Protein AF-A0A1D1Y2C0-F1 (afdb_monomer_lite)

Sequence (109 aa):
MKTTSLLFAALIAIFTLAPTSEAVCDNQAVFNDCKTRGNSQLSACGFDDWACKCTANNAIQLCYLQCPNDPATQNEGTAYKPATEQSCQLASSQSAAKASATPAPAPAP

pLDDT: mean 84.08, std 18.11, range [38.25, 98.56]

Secondary structure (DSSP, 8-state):
-------------------------TTHHHHHHHHHHHHHHHHHS-TT-HHHHHHHHHHHHHHGGG-TT-HHHHHHHHHHHHHHHHHHHHHHHHHHHHHHTSPPPPPP-

Radius of gyration: 28.75 Å; chains: 1; bounding box: 32×44×123 Å

Organism: NCBI:txid1678845

Structure (mmCIF, N/CA/C/O backbone):
data_AF-A0A1D1Y2C0-F1
#
_entry.id   AF-A0A1D1Y2C0-F1
#
loop_
_atom_site.group_PDB
_atom_site.id
_atom_site.type_symbol
_atom_site.label_atom_id
_atom_site.label_alt_id
_atom_site.label_comp_id
_atom_site.label_asym_id
_atom_site.label_entity_id
_atom_site.label_seq_id
_atom_site.pdbx_PDB_ins_code
_atom_site.Cartn_x
_atom_site.Cartn_y
_atom_site.Cartn_z
_atom_site.occupancy
_atom_site.B_iso_or_equiv
_atom_site.auth_seq_id
_atom_site.auth_comp_id
_atom_site.auth_asym_id
_atom_site.auth_atom_id
_atom_site.pdbx_PDB_model_num
ATOM 1 N N . MET A 1 1 ? -18.293 31.709 72.818 1.00 38.25 1 MET A N 1
ATOM 2 C CA . MET A 1 1 ? -18.159 32.314 71.469 1.00 38.25 1 MET A CA 1
ATOM 3 C C . MET A 1 1 ? -16.999 31.583 70.796 1.00 38.25 1 MET A C 1
ATOM 5 O O . MET A 1 1 ? -15.977 31.486 71.445 1.00 38.25 1 MET A O 1
ATOM 9 N N . LYS A 1 2 ? -17.035 30.989 69.605 1.00 43.19 2 LYS A N 1
ATOM 10 C CA . LYS A 1 2 ? -17.988 30.952 68.495 1.00 43.19 2 LYS A CA 1
ATOM 11 C C . LYS A 1 2 ? -17.607 29.713 67.659 1.00 43.19 2 LYS A C 1
ATOM 13 O O . LYS A 1 2 ? -16.428 29.458 67.445 1.00 43.19 2 LYS A O 1
ATOM 18 N N . THR A 1 3 ? -18.606 28.928 67.288 1.00 54.88 3 THR A N 1
ATOM 19 C CA . THR A 1 3 ? -18.554 27.744 66.427 1.00 54.88 3 THR A CA 1
ATOM 20 C C . THR A 1 3 ? -18.261 28.135 64.980 1.00 54.88 3 THR A C 1
ATOM 22 O O . THR A 1 3 ? -18.934 29.021 64.458 1.00 54.88 3 THR A O 1
ATOM 25 N N . THR A 1 4 ? -17.359 27.423 64.299 1.00 50.28 4 THR A N 1
ATOM 26 C CA . THR A 1 4 ? -17.369 27.396 62.827 1.00 50.28 4 THR A CA 1
ATOM 27 C C . THR A 1 4 ? -16.985 26.008 62.328 1.00 50.28 4 THR A C 1
ATOM 29 O O . THR A 1 4 ? -15.833 25.703 62.040 1.00 50.28 4 THR A O 1
ATOM 32 N N . SER A 1 5 ? -18.004 25.154 62.298 1.00 56.16 5 SER A N 1
ATOM 33 C CA . SER A 1 5 ? -18.030 23.886 61.580 1.00 56.16 5 SER A CA 1
ATOM 34 C C . SER A 1 5 ? -18.216 24.200 60.093 1.00 56.16 5 SER A C 1
ATOM 36 O O . SER A 1 5 ? -19.190 24.865 59.740 1.00 56.16 5 SER A O 1
ATOM 38 N N . LEU A 1 6 ? -17.293 23.771 59.232 1.00 51.31 6 LEU A N 1
ATOM 39 C CA . LEU A 1 6 ? -17.468 23.790 57.778 1.00 51.31 6 LEU A CA 1
ATOM 40 C C . LEU A 1 6 ? -17.351 22.354 57.279 1.00 51.31 6 LEU A C 1
ATOM 42 O O . LEU A 1 6 ? -16.271 21.787 57.145 1.00 51.31 6 LEU A O 1
ATOM 46 N N . LEU A 1 7 ? -18.526 21.777 57.084 1.00 52.56 7 LEU A N 1
ATOM 47 C CA . LEU A 1 7 ? -18.796 20.452 56.563 1.00 52.56 7 LEU A CA 1
ATOM 48 C C . LEU A 1 7 ? -19.426 20.638 55.170 1.00 52.56 7 LEU A C 1
ATOM 50 O O . LEU A 1 7 ? -20.263 21.524 55.005 1.00 52.56 7 LEU A O 1
ATOM 54 N N . PHE A 1 8 ? -19.071 19.743 54.239 1.00 47.66 8 PHE A N 1
ATOM 55 C CA . PHE A 1 8 ? -19.631 19.548 52.886 1.00 47.66 8 PHE A CA 1
ATOM 56 C C . PHE A 1 8 ? -19.230 20.614 51.839 1.00 47.66 8 PHE A C 1
ATOM 58 O O . PHE A 1 8 ? -19.283 21.804 52.094 1.00 47.66 8 PHE A O 1
ATOM 65 N N . ALA A 1 9 ? -18.797 20.283 50.621 1.00 50.94 9 ALA A N 1
ATOM 66 C CA . ALA A 1 9 ? -19.167 19.146 49.792 1.00 50.94 9 ALA A CA 1
ATOM 67 C C . ALA A 1 9 ? -17.991 18.694 48.905 1.00 50.94 9 ALA A C 1
ATOM 69 O O . ALA A 1 9 ? -17.500 19.448 48.068 1.00 50.94 9 ALA A O 1
ATOM 70 N N . ALA A 1 10 ? -17.569 17.438 49.058 1.00 58.84 10 ALA A N 1
ATOM 71 C CA . ALA A 1 10 ? -16.738 16.763 48.071 1.00 58.84 10 ALA A CA 1
ATOM 72 C C . ALA A 1 10 ? -17.651 16.269 46.937 1.00 58.84 10 ALA A C 1
ATOM 74 O O . ALA A 1 10 ? -18.279 15.218 47.043 1.00 58.84 10 ALA A O 1
ATOM 75 N N . LEU A 1 11 ? -17.763 17.058 45.868 1.00 51.97 11 LEU A N 1
ATOM 76 C CA . LEU A 1 11 ? -18.350 16.626 44.600 1.00 51.97 11 LEU A CA 1
ATOM 77 C C . LEU A 1 11 ? -17.366 15.669 43.920 1.00 51.97 11 LEU A C 1
ATOM 79 O O . LEU A 1 11 ? -16.497 16.081 43.156 1.00 51.97 11 LEU A O 1
ATOM 83 N N . ILE A 1 12 ? -17.485 14.378 44.228 1.00 61.16 12 ILE A N 1
ATOM 84 C CA . ILE A 1 12 ? -16.816 13.325 43.465 1.00 61.16 12 ILE A CA 1
ATOM 85 C C . ILE A 1 12 ? -17.595 13.181 42.156 1.00 61.16 12 ILE A C 1
ATOM 87 O O . ILE A 1 12 ? -18.601 12.477 42.086 1.00 61.16 12 ILE A O 1
ATOM 91 N N . ALA A 1 13 ? -17.158 13.898 41.121 1.00 61.94 13 ALA A N 1
ATOM 92 C CA . ALA A 1 13 ? -17.592 13.646 39.756 1.00 61.94 13 ALA A CA 1
ATOM 93 C C . ALA A 1 13 ? -17.041 12.277 39.338 1.00 61.94 13 ALA A C 1
ATOM 95 O O . ALA A 1 13 ? -15.880 12.145 38.955 1.00 61.94 13 ALA A O 1
ATOM 96 N N . ILE A 1 14 ? -17.867 11.239 39.466 1.00 60.66 14 ILE A N 1
ATOM 97 C CA . ILE A 1 14 ? -17.583 9.928 38.889 1.00 60.66 14 ILE A CA 1
ATOM 98 C C . ILE A 1 14 ? -17.752 10.095 37.379 1.00 60.66 14 ILE A C 1
ATOM 100 O O . ILE A 1 14 ? -18.846 9.945 36.840 1.00 60.66 14 ILE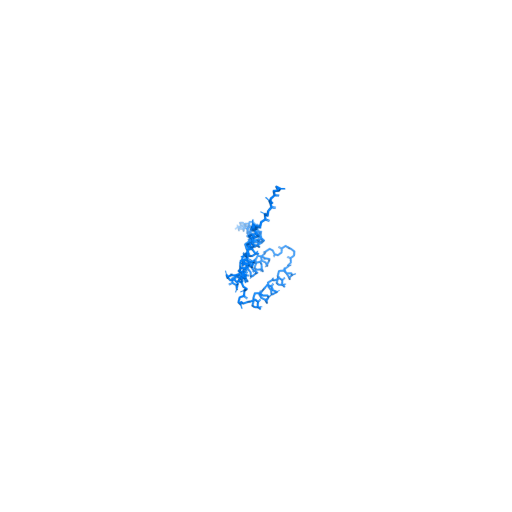 A O 1
ATOM 104 N N . PHE A 1 15 ? -16.669 10.457 36.692 1.00 59.81 15 PHE A N 1
ATOM 105 C CA . PHE A 1 15 ? -16.579 10.261 35.254 1.00 59.81 15 PHE A CA 1
ATOM 106 C C . PHE A 1 15 ? -16.576 8.752 35.027 1.00 59.81 15 PHE A C 1
ATOM 108 O O . PHE A 1 15 ? -15.548 8.087 35.135 1.00 59.81 15 PHE A O 1
ATOM 115 N N . THR A 1 16 ? -17.753 8.194 34.758 1.00 55.19 16 THR A N 1
ATOM 116 C CA . THR A 1 16 ? -17.864 6.892 34.117 1.00 55.19 16 THR A CA 1
ATOM 117 C C . THR A 1 16 ? -17.192 7.030 32.757 1.00 55.19 16 THR A C 1
ATOM 119 O O . THR A 1 16 ? -17.799 7.533 31.811 1.00 55.19 16 THR A O 1
ATOM 122 N N . LEU A 1 17 ? -15.915 6.650 32.677 1.00 56.00 17 LEU A N 1
ATOM 123 C CA . LEU A 1 17 ? -15.255 6.323 31.421 1.00 56.00 17 LEU A CA 1
ATOM 124 C C . LEU A 1 17 ? -16.092 5.206 30.801 1.00 56.00 17 LEU A C 1
ATOM 126 O O . LEU A 1 17 ? -15.943 4.037 31.156 1.00 56.00 17 LEU A O 1
ATOM 130 N N . ALA A 1 18 ? -17.043 5.576 29.943 1.00 53.00 18 ALA A N 1
ATOM 131 C CA . ALA A 1 18 ? -17.639 4.617 29.038 1.00 53.00 18 ALA A CA 1
ATOM 132 C C . ALA A 1 18 ? -16.457 3.966 28.313 1.00 53.00 18 ALA A C 1
ATOM 134 O O . ALA A 1 18 ? -15.599 4.707 27.821 1.00 53.00 18 ALA A O 1
ATOM 135 N N . PRO A 1 19 ? -16.347 2.627 28.292 1.00 49.78 19 PRO A N 1
ATOM 136 C CA . PRO A 1 19 ? -15.351 1.997 27.456 1.00 49.78 19 PRO A CA 1
ATOM 137 C C . PRO A 1 19 ? -15.660 2.476 26.043 1.00 49.78 19 PRO A C 1
ATOM 139 O O . PRO A 1 19 ? -16.689 2.119 25.467 1.00 49.78 19 PRO A O 1
ATOM 142 N N . THR A 1 20 ? -14.803 3.341 25.508 1.00 54.94 20 THR A N 1
ATOM 143 C CA . THR A 1 20 ? -14.700 3.535 24.075 1.00 54.94 20 THR A CA 1
ATOM 144 C C . THR A 1 20 ? -14.289 2.163 23.572 1.00 54.94 20 THR A C 1
ATOM 146 O O . THR A 1 20 ? -13.112 1.815 23.593 1.00 54.94 20 THR A O 1
ATOM 149 N N . SER A 1 21 ? -15.273 1.315 23.256 1.00 54.88 21 SER A N 1
ATOM 150 C CA . SER A 1 21 ? -15.040 0.174 22.385 1.00 54.88 21 SER A CA 1
ATOM 151 C C . SER A 1 21 ? -14.606 0.808 21.081 1.00 54.88 21 SER A C 1
ATOM 153 O O . SER A 1 21 ? -15.438 1.163 20.250 1.00 54.88 21 SER A O 1
ATOM 155 N N . GLU A 1 22 ? -13.309 1.091 20.980 1.00 59.34 22 GLU A N 1
ATOM 156 C CA . GLU A 1 22 ? -12.674 1.412 19.721 1.00 59.34 22 GLU A CA 1
ATOM 157 C C . GLU A 1 22 ? -13.071 0.251 18.827 1.00 59.34 22 GLU A C 1
ATOM 159 O O . GLU A 1 22 ? -12.864 -0.907 19.195 1.00 59.34 22 GLU A O 1
ATOM 164 N N . ALA A 1 23 ? -13.830 0.547 17.777 1.00 63.00 23 ALA A N 1
ATOM 165 C CA . ALA A 1 23 ? -14.399 -0.482 16.936 1.00 63.00 23 ALA A CA 1
ATOM 166 C C . ALA A 1 23 ? -13.239 -1.294 16.356 1.00 63.00 23 ALA A C 1
ATOM 168 O O . ALA A 1 23 ? -12.516 -0.829 15.484 1.00 63.00 23 ALA A O 1
ATOM 169 N N . VAL A 1 24 ? -13.019 -2.487 16.905 1.00 78.50 24 VAL A N 1
ATOM 170 C CA . VAL A 1 24 ? -11.935 -3.368 16.485 1.00 78.50 24 VAL A CA 1
ATOM 171 C C . VAL A 1 24 ? -12.300 -3.913 15.111 1.00 78.50 24 VAL A C 1
ATOM 173 O O . VAL A 1 24 ? -13.447 -4.287 14.874 1.00 78.50 24 VAL A O 1
ATOM 176 N N . CYS A 1 25 ? -11.340 -3.955 14.189 1.00 88.75 25 CYS A N 1
ATOM 177 C CA . CYS A 1 25 ? -11.578 -4.532 12.875 1.00 88.75 25 CYS A CA 1
ATOM 178 C C . CYS A 1 25 ? -11.987 -6.012 12.977 1.00 88.75 25 CYS A C 1
ATOM 180 O O . CYS A 1 25 ? -11.168 -6.865 13.326 1.00 88.75 25 CYS A O 1
ATOM 182 N N . ASP A 1 26 ? -13.224 -6.328 12.583 1.00 88.75 26 ASP A N 1
ATOM 183 C CA . ASP A 1 26 ? -13.756 -7.700 12.580 1.00 88.75 26 ASP A CA 1
ATOM 184 C C . ASP A 1 26 ? -12.905 -8.663 11.730 1.00 88.75 26 ASP A C 1
ATOM 186 O O . ASP A 1 26 ? -12.743 -9.835 12.064 1.00 88.75 26 ASP A O 1
ATOM 190 N N . ASN A 1 27 ? -12.299 -8.159 10.649 1.00 93.88 27 ASN A N 1
ATOM 191 C CA . ASN A 1 27 ? -11.476 -8.939 9.722 1.00 93.88 27 ASN A CA 1
ATOM 192 C C . ASN A 1 27 ? -9.973 -8.658 9.872 1.00 93.88 27 ASN A C 1
ATOM 194 O O . ASN A 1 27 ? -9.241 -8.669 8.878 1.00 93.88 27 ASN A O 1
ATOM 198 N N . GLN A 1 28 ? -9.485 -8.425 11.095 1.00 93.81 28 GLN A N 1
ATOM 199 C CA . GLN A 1 28 ? -8.084 -8.055 11.339 1.00 93.81 28 GLN A CA 1
ATOM 200 C C . GLN A 1 28 ? -7.079 -9.023 10.686 1.00 93.81 28 GLN A C 1
ATOM 202 O O . GLN A 1 28 ? -6.076 -8.592 10.118 1.00 93.81 28 GLN A O 1
ATOM 207 N N . ALA A 1 29 ? -7.345 -10.333 10.723 1.00 94.81 29 ALA A N 1
ATOM 208 C CA . ALA A 1 29 ? -6.475 -11.331 10.100 1.00 94.81 29 ALA A CA 1
ATOM 209 C C . ALA A 1 29 ? -6.408 -11.177 8.569 1.00 94.81 29 ALA A C 1
ATOM 211 O O . ALA A 1 29 ? -5.320 -11.217 7.995 1.00 94.81 29 ALA A O 1
ATOM 212 N N . VAL A 1 30 ? -7.553 -10.943 7.917 1.00 96.94 30 VAL A N 1
ATOM 213 C CA . VAL A 1 30 ? -7.637 -10.738 6.461 1.00 96.94 30 VAL A CA 1
ATOM 214 C C . VAL A 1 30 ? -6.969 -9.425 6.067 1.00 96.94 30 VAL A C 1
ATOM 216 O O . V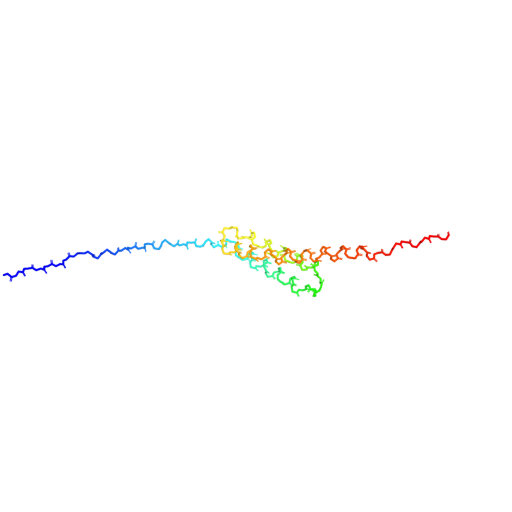AL A 1 30 ? -6.225 -9.386 5.090 1.00 96.94 30 VAL A O 1
ATOM 219 N N . PHE A 1 31 ? -7.177 -8.363 6.848 1.00 97.25 31 PHE A N 1
ATOM 220 C CA . PHE A 1 31 ? -6.490 -7.087 6.668 1.00 97.25 31 PHE A CA 1
ATOM 221 C C . PHE A 1 31 ? -4.966 -7.245 6.740 1.00 97.25 31 PHE A C 1
ATOM 223 O O . PHE A 1 31 ? -4.259 -6.814 5.827 1.00 97.25 31 PHE A O 1
ATOM 230 N N . ASN A 1 32 ? -4.457 -7.912 7.780 1.00 97.19 32 ASN A N 1
ATOM 231 C CA . ASN A 1 32 ? -3.022 -8.117 7.986 1.00 97.19 32 ASN A CA 1
ATOM 232 C C . ASN A 1 32 ? -2.389 -8.940 6.854 1.00 97.19 32 ASN A C 1
ATOM 234 O O . ASN A 1 32 ? -1.338 -8.572 6.324 1.00 97.19 32 ASN A O 1
ATOM 238 N N . ASP A 1 33 ? -3.033 -10.037 6.461 1.00 98.25 33 ASP A N 1
ATOM 239 C CA . ASP A 1 33 ? -2.588 -10.893 5.359 1.00 98.25 33 ASP A CA 1
ATOM 240 C C . ASP A 1 33 ? -2.627 -10.141 4.015 1.00 98.25 33 ASP A C 1
ATOM 242 O O . ASP A 1 33 ? -1.659 -10.153 3.252 1.00 98.25 33 ASP A O 1
ATOM 246 N N . CYS A 1 34 ? -3.696 -9.379 3.763 1.00 98.25 34 CYS A N 1
ATOM 247 C CA . CYS A 1 34 ? -3.811 -8.510 2.593 1.00 98.25 34 CYS A CA 1
ATOM 248 C C . CYS A 1 34 ? -2.670 -7.485 2.534 1.00 98.25 34 CYS A C 1
ATOM 250 O O . CYS A 1 34 ? -1.962 -7.414 1.526 1.00 98.25 34 CYS A O 1
ATOM 252 N N . LYS A 1 35 ? -2.426 -6.745 3.626 1.00 97.81 35 LYS A N 1
ATOM 253 C CA . LYS A 1 35 ? -1.319 -5.782 3.698 1.00 97.81 35 LYS A CA 1
ATOM 254 C C . LYS A 1 35 ? 0.032 -6.456 3.509 1.00 97.81 35 LYS A C 1
ATOM 256 O O . LYS A 1 35 ? 0.893 -5.889 2.843 1.00 97.81 35 LYS A O 1
ATOM 261 N N . THR A 1 36 ? 0.233 -7.645 4.068 1.00 98.44 36 THR A N 1
ATOM 262 C CA . THR A 1 36 ? 1.492 -8.390 3.927 1.00 98.44 36 THR A CA 1
ATOM 263 C C . THR A 1 36 ? 1.749 -8.749 2.465 1.00 98.44 36 THR A C 1
ATOM 265 O O . THR A 1 36 ? 2.828 -8.461 1.945 1.00 98.44 36 THR A O 1
ATOM 268 N N . ARG A 1 37 ? 0.743 -9.290 1.764 1.00 98.19 37 ARG A N 1
ATOM 269 C CA . ARG A 1 37 ? 0.843 -9.589 0.327 1.00 98.19 37 ARG A CA 1
ATOM 270 C C . ARG A 1 37 ? 1.091 -8.339 -0.510 1.00 98.19 37 ARG A C 1
ATOM 272 O O . ARG A 1 37 ? 1.992 -8.341 -1.343 1.00 98.19 37 ARG A O 1
ATOM 279 N N . GLY A 1 38 ? 0.340 -7.267 -0.261 1.00 98.00 38 GLY A N 1
ATOM 280 C CA . GLY A 1 38 ? 0.506 -6.004 -0.978 1.00 98.00 38 GLY A CA 1
ATOM 281 C C . GLY A 1 38 ? 1.901 -5.399 -0.792 1.00 98.00 38 GLY A C 1
ATOM 282 O O . GLY A 1 38 ? 2.546 -5.024 -1.768 1.00 98.00 38 GLY A O 1
ATOM 283 N N . ASN A 1 39 ? 2.422 -5.377 0.439 1.00 98.38 39 ASN A N 1
ATOM 284 C CA . ASN A 1 39 ? 3.776 -4.884 0.722 1.00 98.38 39 ASN A CA 1
ATOM 285 C C . ASN A 1 39 ? 4.865 -5.778 0.118 1.00 98.38 39 ASN A C 1
ATOM 287 O O . ASN A 1 39 ? 5.879 -5.270 -0.360 1.00 98.38 39 ASN A O 1
ATOM 291 N N . SER A 1 40 ? 4.660 -7.097 0.108 1.00 98.50 40 SER A N 1
ATOM 292 C CA . SER A 1 40 ? 5.563 -8.031 -0.568 1.00 98.50 40 SER A CA 1
ATOM 293 C C . SER A 1 40 ? 5.604 -7.764 -2.072 1.00 98.50 40 SER A C 1
ATOM 295 O O . SER A 1 40 ? 6.691 -7.667 -2.638 1.00 98.50 40 SER A O 1
ATOM 297 N N . GLN A 1 41 ? 4.444 -7.556 -2.703 1.00 98.00 41 GLN A N 1
ATOM 298 C CA . GLN A 1 41 ? 4.365 -7.183 -4.113 1.00 98.00 41 GLN A CA 1
ATOM 299 C C . GLN A 1 41 ? 5.056 -5.841 -4.378 1.00 98.00 41 GLN A C 1
ATOM 301 O O . GLN A 1 41 ? 5.854 -5.743 -5.305 1.00 98.00 41 GLN A O 1
ATOM 306 N N . LEU A 1 42 ? 4.802 -4.826 -3.547 1.00 98.38 42 LEU A N 1
ATOM 307 C CA . LEU A 1 42 ? 5.416 -3.505 -3.686 1.00 98.38 42 LEU A CA 1
ATOM 308 C C . LEU A 1 42 ? 6.945 -3.578 -3.589 1.00 98.38 42 LEU A C 1
ATOM 310 O O . LEU A 1 42 ? 7.647 -2.924 -4.355 1.00 98.38 42 LEU A O 1
ATOM 314 N N . SER A 1 43 ? 7.451 -4.402 -2.670 1.00 98.25 43 SER A N 1
ATOM 315 C CA . SER A 1 43 ? 8.887 -4.616 -2.453 1.00 98.25 43 SER A CA 1
ATOM 316 C C . SER A 1 43 ? 9.549 -5.410 -3.583 1.00 98.25 43 SER A C 1
ATOM 318 O O . SER A 1 43 ? 10.752 -5.288 -3.790 1.00 98.25 43 SER A O 1
ATOM 320 N N . ALA A 1 44 ? 8.776 -6.218 -4.315 1.00 98.25 44 ALA A N 1
ATOM 321 C CA . ALA A 1 44 ? 9.240 -6.944 -5.496 1.00 98.25 44 ALA A CA 1
ATOM 322 C C . ALA A 1 44 ? 9.282 -6.068 -6.761 1.00 98.25 44 ALA A C 1
ATOM 324 O O . ALA A 1 44 ? 9.912 -6.452 -7.747 1.00 98.25 44 ALA A O 1
ATOM 325 N N . CYS A 1 45 ? 8.625 -4.904 -6.757 1.00 98.12 45 CYS A N 1
ATOM 326 C CA . CYS A 1 45 ? 8.651 -3.991 -7.892 1.00 98.12 45 CYS A CA 1
ATOM 327 C C . CYS A 1 45 ? 10.047 -3.388 -8.094 1.00 98.12 45 CYS A C 1
ATOM 329 O O . CYS A 1 45 ? 10.703 -2.949 -7.147 1.00 98.12 45 CYS A O 1
ATOM 331 N N . GLY A 1 46 ? 10.472 -3.291 -9.356 1.00 97.19 46 GLY A N 1
ATOM 332 C CA . GLY A 1 46 ? 11.689 -2.568 -9.722 1.00 97.19 46 GLY A CA 1
ATOM 333 C C . GLY A 1 46 ? 11.624 -1.088 -9.328 1.00 97.19 46 GLY A C 1
ATOM 334 O O . GLY A 1 46 ? 10.544 -0.519 -9.150 1.00 97.19 46 GLY A O 1
ATOM 335 N N . PHE A 1 47 ? 12.789 -0.441 -9.215 1.00 94.50 47 PHE A N 1
ATOM 336 C CA . PHE A 1 47 ? 12.884 0.955 -8.769 1.00 94.50 47 PHE A CA 1
ATOM 337 C C . PHE A 1 47 ? 12.003 1.908 -9.599 1.00 94.50 47 PHE A C 1
ATOM 339 O O . PHE A 1 47 ? 11.222 2.650 -9.004 1.00 94.50 47 PHE A O 1
ATOM 346 N N . ASP A 1 48 ? 12.043 1.799 -10.930 1.00 94.31 48 ASP A N 1
ATOM 347 C CA . ASP A 1 48 ? 11.247 2.611 -11.868 1.00 94.31 48 ASP A CA 1
ATOM 348 C C . ASP A 1 48 ? 10.034 1.869 -12.459 1.00 94.31 48 ASP A C 1
ATOM 350 O O . ASP A 1 48 ? 9.381 2.355 -13.388 1.00 94.31 48 ASP A O 1
ATOM 354 N N . ASP A 1 49 ? 9.686 0.693 -11.926 1.00 96.88 49 ASP A N 1
ATOM 355 C CA . ASP A 1 49 ? 8.494 -0.040 -12.359 1.00 96.88 49 ASP A CA 1
ATOM 356 C C . ASP A 1 49 ? 7.234 0.557 -11.717 1.00 96.88 49 ASP A C 1
ATOM 358 O O . ASP A 1 49 ? 6.594 -0.007 -10.825 1.00 96.88 49 ASP A O 1
ATOM 362 N N . TRP A 1 50 ? 6.896 1.769 -12.154 1.00 97.19 50 TRP A N 1
ATOM 363 C CA . TRP A 1 50 ? 5.770 2.522 -11.618 1.00 97.19 50 TRP A CA 1
ATOM 364 C C . TRP A 1 50 ? 4.424 1.832 -11.894 1.00 97.19 50 TRP A C 1
ATOM 366 O O . TRP A 1 50 ? 3.497 1.987 -11.102 1.00 97.19 50 TRP A O 1
ATOM 376 N N . ALA A 1 51 ? 4.321 1.011 -12.947 1.00 97.38 51 ALA A N 1
ATOM 377 C CA . ALA A 1 51 ? 3.131 0.202 -13.220 1.00 97.38 51 ALA A CA 1
ATOM 378 C C . ALA A 1 51 ? 2.944 -0.911 -12.171 1.00 97.38 51 ALA A C 1
ATOM 380 O O . ALA A 1 51 ? 1.845 -1.068 -11.626 1.00 97.38 51 ALA A O 1
ATOM 381 N N . CYS A 1 52 ? 4.020 -1.626 -11.821 1.00 98.00 52 CYS A N 1
ATOM 382 C CA . CYS A 1 52 ? 4.011 -2.583 -10.715 1.00 98.00 52 CYS A CA 1
ATOM 383 C C . CYS A 1 52 ? 3.655 -1.894 -9.393 1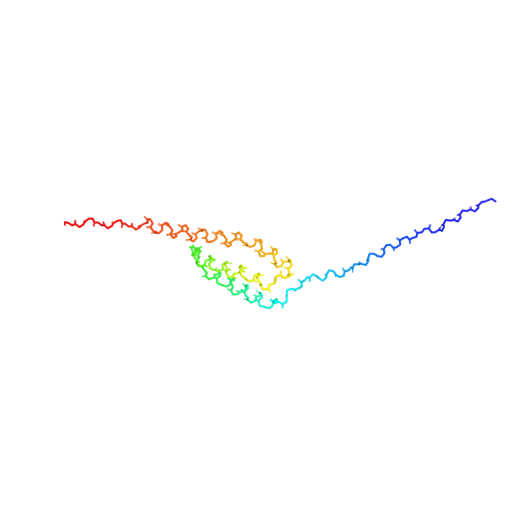.00 98.00 52 CYS A C 1
ATOM 385 O O . CYS A 1 52 ? 2.745 -2.341 -8.691 1.00 98.00 52 CYS A O 1
ATOM 387 N N . LYS A 1 53 ? 4.302 -0.760 -9.080 1.00 98.44 53 LYS A N 1
ATOM 388 C CA . LYS A 1 53 ? 4.051 -0.019 -7.832 1.00 98.44 53 LYS A CA 1
ATOM 389 C C . LYS A 1 53 ? 2.613 0.481 -7.734 1.00 98.44 53 LYS A C 1
ATOM 391 O O . LYS A 1 53 ? 1.999 0.322 -6.687 1.00 98.44 53 LYS A O 1
ATOM 396 N N . CYS A 1 54 ? 2.049 1.017 -8.817 1.00 98.38 54 CYS A N 1
ATOM 397 C CA . CYS A 1 54 ? 0.640 1.415 -8.867 1.00 98.38 54 CYS A CA 1
ATOM 398 C C . CYS A 1 54 ? -0.297 0.233 -8.577 1.00 98.38 54 CYS A C 1
ATOM 400 O O . CYS A 1 54 ? -1.250 0.368 -7.810 1.00 98.38 54 CYS A O 1
ATOM 402 N N . THR A 1 55 ? -0.014 -0.943 -9.143 1.00 98.25 55 THR A N 1
ATOM 403 C CA . THR A 1 55 ? -0.811 -2.156 -8.897 1.00 98.25 55 THR A CA 1
ATOM 404 C C . THR A 1 55 ? -0.721 -2.592 -7.432 1.00 98.25 55 THR A C 1
ATOM 406 O O . THR A 1 55 ? -1.748 -2.837 -6.800 1.00 98.25 55 THR A O 1
ATOM 409 N N . ALA A 1 56 ? 0.488 -2.635 -6.868 1.00 98.50 56 ALA A N 1
ATOM 410 C CA . ALA A 1 56 ? 0.713 -3.036 -5.482 1.00 98.50 56 ALA A CA 1
ATOM 411 C C . ALA A 1 56 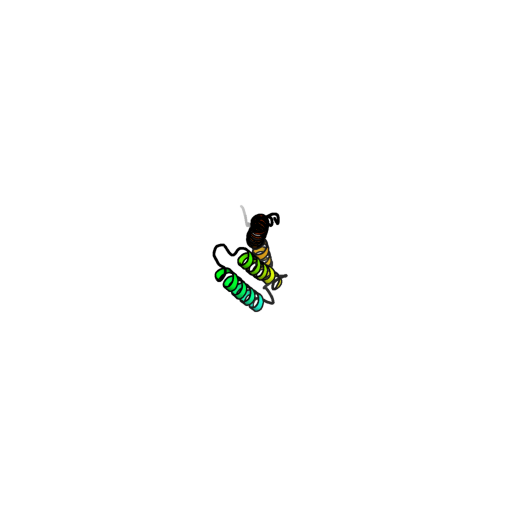? 0.098 -2.046 -4.477 1.00 98.50 56 ALA A C 1
ATOM 413 O O . ALA A 1 56 ? -0.584 -2.463 -3.542 1.00 98.50 56 ALA A O 1
ATOM 414 N N . ASN A 1 57 ? 0.268 -0.738 -4.694 1.00 98.56 57 ASN A N 1
ATOM 415 C CA . ASN A 1 57 ? -0.323 0.292 -3.838 1.00 98.56 57 ASN A CA 1
ATOM 416 C C . ASN A 1 57 ? -1.858 0.267 -3.901 1.00 98.56 57 ASN A C 1
ATOM 418 O O . ASN A 1 57 ? -2.501 0.364 -2.860 1.00 98.56 57 ASN A O 1
ATOM 422 N N . ASN A 1 58 ? -2.463 0.039 -5.076 1.00 98.44 58 ASN A N 1
ATOM 423 C CA . ASN A 1 58 ? -3.912 -0.178 -5.174 1.00 98.44 58 ASN A CA 1
ATOM 424 C C . ASN A 1 58 ? -4.362 -1.415 -4.387 1.00 98.44 58 ASN A C 1
ATOM 426 O O . ASN A 1 58 ? -5.368 -1.357 -3.682 1.00 98.44 58 ASN A O 1
ATOM 430 N N . ALA A 1 59 ? -3.618 -2.522 -4.466 1.00 98.06 59 ALA A N 1
ATOM 431 C CA . ALA A 1 59 ? -3.928 -3.718 -3.687 1.00 98.06 59 ALA A CA 1
ATOM 432 C C . ALA A 1 59 ? -3.885 -3.434 -2.174 1.00 98.06 59 ALA A C 1
ATOM 434 O O . ALA A 1 59 ? -4.806 -3.825 -1.460 1.00 98.06 59 ALA A O 1
ATOM 435 N N . ILE A 1 60 ? -2.879 -2.689 -1.698 1.00 98.56 60 ILE A N 1
ATOM 436 C CA . ILE A 1 60 ? -2.788 -2.244 -0.296 1.00 98.56 60 ILE A CA 1
ATOM 437 C C . ILE A 1 60 ? -3.964 -1.326 0.063 1.0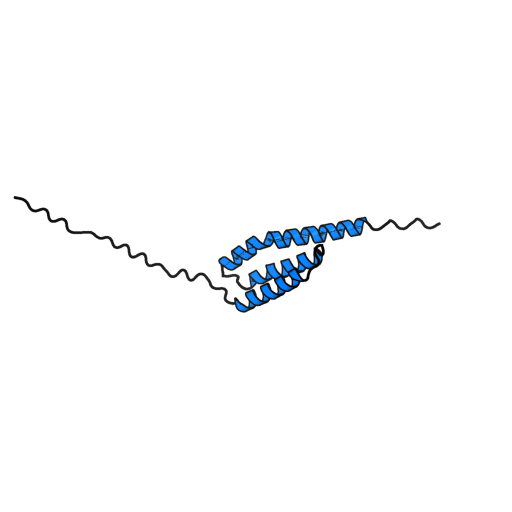0 98.56 60 ILE A C 1
ATOM 439 O O . ILE A 1 60 ? -4.591 -1.515 1.104 1.00 98.56 60 ILE A O 1
ATOM 443 N N . GLN A 1 61 ? -4.317 -0.377 -0.808 1.00 98.44 61 GLN A N 1
ATOM 444 C CA . GLN A 1 61 ? -5.439 0.537 -0.597 1.00 98.44 61 GLN A CA 1
ATOM 445 C C . GLN A 1 61 ? -6.768 -0.216 -0.410 1.00 98.44 61 GLN A C 1
ATOM 447 O O . GLN A 1 61 ? -7.588 0.167 0.425 1.00 98.44 61 GLN A O 1
ATOM 452 N N . LEU A 1 62 ? -6.979 -1.304 -1.156 1.00 98.00 62 LEU A N 1
ATOM 453 C CA . LEU A 1 62 ? -8.169 -2.148 -1.032 1.00 98.00 62 LEU A CA 1
ATOM 454 C C . LEU A 1 62 ? -8.193 -2.960 0.269 1.00 98.00 62 LEU A C 1
ATOM 456 O O . LEU A 1 62 ? -9.276 -3.316 0.734 1.00 98.00 62 LEU A O 1
ATOM 460 N N . CYS A 1 63 ? -7.044 -3.215 0.903 1.00 98.12 63 CYS A N 1
ATOM 461 C CA . CYS A 1 63 ? -7.003 -3.905 2.193 1.00 98.12 63 CYS A CA 1
ATOM 462 C C . CYS A 1 63 ? -7.754 -3.126 3.277 1.00 98.12 63 CYS A C 1
ATOM 464 O O . CYS A 1 63 ? -8.411 -3.737 4.113 1.00 98.12 63 CYS A O 1
ATOM 466 N N . TYR A 1 64 ? -7.744 -1.791 3.237 1.00 97.69 64 TYR A N 1
ATOM 467 C CA . TYR A 1 64 ? -8.470 -0.971 4.212 1.00 97.69 64 TYR A CA 1
ATOM 468 C C . TYR A 1 64 ? -9.994 -1.188 4.169 1.00 97.69 64 TYR A C 1
ATOM 470 O O . TYR A 1 64 ? -10.674 -0.932 5.159 1.00 97.69 64 TYR A O 1
ATOM 478 N N . LEU A 1 65 ? -10.544 -1.748 3.083 1.00 96.19 65 LEU A N 1
ATOM 479 C CA . LEU A 1 65 ? -11.963 -2.122 3.000 1.00 96.19 65 LEU A CA 1
ATOM 480 C C . LEU A 1 65 ? -12.329 -3.325 3.884 1.00 96.19 65 LEU A C 1
ATOM 482 O O . LEU A 1 65 ? -13.510 -3.571 4.106 1.00 96.19 65 LEU A O 1
ATOM 486 N N . GLN A 1 66 ? -11.344 -4.070 4.397 1.00 97.00 66 GLN A N 1
ATOM 487 C CA . GLN A 1 66 ? -11.586 -5.189 5.315 1.00 97.00 66 GLN A CA 1
ATOM 488 C C . GLN A 1 66 ? -12.045 -4.717 6.702 1.00 97.00 66 GLN A C 1
ATOM 490 O O . GLN A 1 66 ? -12.690 -5.477 7.423 1.00 97.00 66 GLN A O 1
ATOM 495 N N . CYS A 1 67 ? -11.748 -3.463 7.054 1.00 95.62 67 CYS A N 1
ATOM 496 C CA . CYS A 1 67 ? -11.989 -2.882 8.371 1.00 95.62 67 CYS A CA 1
ATOM 497 C C . CYS A 1 67 ? -12.851 -1.607 8.286 1.00 95.62 67 CYS A C 1
ATOM 499 O O . CYS A 1 67 ? -12.401 -0.545 8.717 1.00 95.62 67 CYS A O 1
ATOM 501 N N . PRO A 1 68 ? -14.070 -1.655 7.714 1.00 94.94 68 PRO A N 1
ATOM 502 C CA . PRO A 1 68 ? -14.853 -0.448 7.428 1.00 94.94 68 PRO A CA 1
ATOM 503 C C . PRO A 1 68 ? -15.301 0.298 8.690 1.00 94.94 68 PRO A C 1
ATOM 505 O O . PRO A 1 68 ? -15.492 1.509 8.651 1.00 94.94 68 PRO A O 1
ATOM 508 N N . ASN A 1 69 ? -15.450 -0.422 9.803 1.00 92.25 69 ASN A N 1
ATOM 509 C CA . ASN A 1 69 ? -15.935 0.132 11.062 1.00 92.25 69 ASN A CA 1
ATOM 510 C C . ASN A 1 69 ? -14.808 0.593 11.993 1.00 92.25 69 ASN A C 1
ATOM 512 O O . ASN A 1 69 ? -15.127 1.215 12.996 1.00 92.25 69 ASN A O 1
ATOM 516 N N . ASP A 1 70 ? -13.536 0.309 11.681 1.00 93.88 70 ASP A N 1
ATOM 517 C CA . ASP A 1 70 ? -12.393 0.703 12.515 1.00 93.88 70 ASP A CA 1
ATOM 518 C C . ASP A 1 70 ? -11.837 2.071 12.076 1.00 93.88 70 ASP A C 1
ATOM 520 O O . ASP A 1 70 ? -11.178 2.161 11.029 1.00 93.88 70 ASP A O 1
ATOM 524 N N . PRO A 1 71 ? -12.056 3.150 12.853 1.00 94.00 71 PRO A N 1
ATOM 525 C CA . PRO A 1 71 ? -11.624 4.489 12.473 1.00 94.00 71 PRO A CA 1
ATOM 526 C C . PRO A 1 71 ? -10.106 4.603 12.337 1.00 94.00 71 PRO A C 1
ATOM 528 O O . PRO A 1 71 ? -9.630 5.368 11.499 1.00 94.00 71 PRO A O 1
ATOM 531 N N . ALA A 1 72 ? -9.335 3.846 13.127 1.00 93.88 72 ALA A N 1
ATOM 532 C CA . ALA A 1 72 ? -7.879 3.880 13.059 1.00 93.88 72 ALA A CA 1
ATOM 533 C C . ALA A 1 72 ? -7.386 3.355 11.702 1.00 93.88 72 ALA A C 1
ATOM 535 O O . ALA A 1 72 ? -6.652 4.055 10.998 1.00 93.88 72 ALA A O 1
ATOM 536 N N . THR A 1 73 ? -7.867 2.181 11.285 1.00 95.25 73 THR A N 1
ATOM 537 C CA . THR A 1 73 ? -7.553 1.607 9.971 1.00 95.25 73 THR A CA 1
ATOM 538 C C . THR A 1 73 ? -8.073 2.480 8.823 1.00 95.25 73 THR A C 1
ATOM 540 O O . THR A 1 73 ? -7.359 2.678 7.841 1.00 95.25 73 THR A O 1
ATOM 543 N N . GLN A 1 74 ? -9.273 3.065 8.926 1.00 96.62 74 GLN A N 1
ATOM 544 C CA . GLN A 1 74 ? -9.786 3.973 7.884 1.00 96.62 74 GLN A CA 1
ATOM 545 C C . GLN A 1 74 ? -8.954 5.258 7.751 1.00 96.62 74 GLN A C 1
ATOM 547 O O . GLN A 1 74 ? -8.697 5.726 6.635 1.00 96.62 74 GLN A O 1
ATOM 552 N N . ASN A 1 75 ? -8.494 5.819 8.871 1.00 97.00 75 ASN A N 1
ATOM 553 C CA . ASN A 1 75 ? -7.607 6.980 8.868 1.00 97.00 75 ASN A CA 1
ATOM 554 C C . ASN A 1 75 ? -6.257 6.644 8.225 1.00 97.00 75 ASN A C 1
ATOM 556 O O . ASN A 1 75 ? -5.770 7.416 7.398 1.00 97.00 75 ASN A O 1
ATOM 560 N N . GLU A 1 76 ? -5.688 5.474 8.534 1.00 96.56 76 GLU A N 1
ATOM 561 C CA . GLU A 1 76 ? -4.475 4.982 7.873 1.00 96.56 76 GLU A CA 1
ATOM 562 C C . GLU A 1 76 ? -4.694 4.835 6.359 1.00 96.56 76 GLU A C 1
ATOM 564 O O . GLU A 1 76 ? -3.897 5.334 5.565 1.00 96.56 76 GLU A O 1
ATOM 569 N N . GLY A 1 77 ? -5.813 4.237 5.942 1.00 97.69 77 GLY A N 1
ATOM 570 C CA . GLY A 1 77 ? -6.152 4.082 4.528 1.00 97.69 77 GLY A CA 1
ATOM 571 C C . GLY A 1 77 ? -6.331 5.408 3.797 1.00 97.69 77 GLY A C 1
ATOM 572 O O . GLY A 1 77 ? -5.929 5.537 2.640 1.00 97.69 77 GLY A O 1
ATOM 573 N N . THR A 1 78 ? -6.881 6.419 4.466 1.00 98.31 78 THR A N 1
ATOM 574 C CA . THR A 1 78 ? -6.984 7.779 3.921 1.00 98.31 78 THR A CA 1
ATOM 575 C C . THR A 1 78 ? -5.606 8.418 3.773 1.00 98.31 78 THR A C 1
ATOM 577 O O . THR A 1 78 ? -5.311 8.994 2.727 1.00 98.31 78 THR A O 1
ATOM 580 N N . ALA A 1 79 ? -4.741 8.269 4.778 1.00 98.25 79 ALA A N 1
ATOM 581 C CA . ALA A 1 79 ? -3.369 8.767 4.740 1.00 98.25 79 ALA A CA 1
ATOM 582 C C . ALA A 1 79 ? -2.496 8.048 3.694 1.00 98.25 79 ALA A C 1
ATOM 584 O O . ALA A 1 79 ? -1.528 8.629 3.209 1.00 98.25 79 ALA A O 1
ATOM 585 N N . TYR A 1 80 ? -2.841 6.812 3.323 1.00 98.06 80 TYR A N 1
ATOM 586 C CA . TYR A 1 80 ? -2.118 6.022 2.326 1.00 98.06 80 TYR A CA 1
ATOM 587 C C . TYR A 1 80 ? -2.455 6.393 0.871 1.00 98.06 80 TYR A C 1
ATOM 589 O O . TYR A 1 80 ? -1.615 6.229 -0.018 1.00 98.06 80 TYR A O 1
ATOM 597 N N . LYS A 1 81 ? -3.647 6.954 0.611 1.00 98.06 81 LYS A N 1
ATOM 598 C CA . LYS A 1 81 ? -4.111 7.320 -0.742 1.00 98.06 81 LYS A CA 1
ATOM 599 C C . LYS A 1 81 ? -3.090 8.081 -1.600 1.00 98.06 81 LYS A C 1
ATOM 601 O O . LYS A 1 81 ? -2.930 7.694 -2.760 1.00 98.06 81 LYS A O 1
ATOM 606 N N . PRO A 1 82 ? -2.362 9.094 -1.087 1.00 98.44 82 PRO A N 1
ATOM 607 C CA . PRO A 1 82 ? -1.394 9.836 -1.890 1.00 98.44 82 PRO A CA 1
ATOM 608 C C . PRO A 1 82 ? -0.284 8.960 -2.485 1.00 98.44 82 PRO A C 1
ATOM 610 O O . PRO A 1 82 ? 0.152 9.214 -3.605 1.00 98.44 82 PRO A O 1
ATOM 613 N N . ALA A 1 83 ? 0.153 7.902 -1.789 1.00 95.88 83 ALA A N 1
ATOM 614 C CA . ALA A 1 83 ? 1.161 6.976 -2.313 1.00 95.88 83 ALA A CA 1
ATOM 615 C C . ALA A 1 83 ? 0.625 6.185 -3.521 1.00 95.88 83 ALA A C 1
ATOM 617 O O . ALA A 1 83 ? 1.307 6.024 -4.542 1.00 95.88 83 ALA A O 1
ATOM 618 N N . THR A 1 84 ? -0.631 5.742 -3.435 1.00 98.19 84 THR A N 1
ATOM 619 C CA . THR A 1 84 ? -1.341 5.095 -4.544 1.00 98.19 84 THR A CA 1
ATOM 620 C C . THR A 1 84 ? -1.484 6.050 -5.726 1.00 98.19 84 THR A C 1
ATOM 622 O O . THR A 1 84 ? -1.059 5.725 -6.833 1.00 98.19 84 THR A O 1
ATOM 625 N N . GLU A 1 85 ? -1.991 7.260 -5.492 1.00 98.38 85 GLU A N 1
ATOM 626 C CA . GLU A 1 85 ? -2.188 8.271 -6.536 1.00 98.38 85 GLU A CA 1
ATOM 627 C C . GLU A 1 85 ? -0.874 8.641 -7.232 1.00 98.38 85 GLU A C 1
ATOM 629 O O . GLU A 1 85 ? -0.798 8.595 -8.461 1.00 98.38 85 GLU A O 1
ATOM 634 N N . GLN A 1 86 ? 0.186 8.921 -6.469 1.00 97.94 86 GLN A N 1
ATOM 635 C CA . GLN A 1 86 ? 1.498 9.278 -7.008 1.00 97.94 86 GLN A CA 1
ATOM 636 C C . GLN A 1 86 ? 2.064 8.170 -7.905 1.00 97.94 86 GLN A C 1
ATOM 638 O O . GLN A 1 86 ? 2.490 8.431 -9.032 1.00 97.94 86 GLN A O 1
ATOM 643 N N . SER A 1 87 ? 2.060 6.921 -7.428 1.00 97.75 87 SER A N 1
ATOM 644 C CA . SER A 1 87 ? 2.596 5.798 -8.207 1.00 97.75 87 SER A CA 1
ATOM 645 C C . SER A 1 87 ? 1.813 5.563 -9.504 1.00 97.75 87 SER A C 1
ATOM 647 O O . SER A 1 87 ? 2.415 5.320 -10.551 1.00 97.75 87 SER A O 1
ATOM 649 N N . CYS A 1 88 ? 0.489 5.722 -9.476 1.00 97.94 88 CYS A N 1
ATOM 650 C CA . CYS A 1 88 ? -0.356 5.574 -10.659 1.00 97.94 88 CYS A CA 1
ATOM 651 C C . CYS A 1 88 ? -0.249 6.745 -11.648 1.00 97.94 88 CYS A C 1
ATOM 653 O O . CYS A 1 88 ? -0.281 6.529 -12.865 1.00 97.94 88 CYS A O 1
ATOM 655 N N . GLN A 1 89 ? -0.051 7.974 -11.168 1.00 97.88 89 GLN A N 1
ATOM 656 C CA . GLN A 1 89 ? 0.238 9.126 -12.028 1.00 97.88 89 GLN A CA 1
ATOM 657 C C . GLN A 1 89 ? 1.569 8.949 -12.775 1.00 97.88 89 GLN A C 1
ATOM 659 O O . GLN A 1 89 ? 1.642 9.191 -13.984 1.00 97.88 89 GLN A O 1
ATOM 664 N N . LEU A 1 90 ? 2.609 8.460 -12.093 1.00 96.94 90 LEU A N 1
ATOM 665 C CA . LEU A 1 90 ? 3.909 8.175 -12.708 1.00 96.94 90 LEU A CA 1
ATOM 666 C C . LEU A 1 90 ? 3.827 7.027 -13.724 1.00 96.94 90 LEU A C 1
ATOM 668 O O . LEU A 1 90 ? 4.383 7.133 -14.818 1.00 96.94 90 LEU A O 1
ATOM 672 N N . ALA A 1 91 ? 3.077 5.964 -13.416 1.00 96.62 91 ALA A N 1
ATOM 673 C CA . ALA A 1 91 ? 2.819 4.870 -14.356 1.00 96.62 91 ALA A CA 1
ATOM 674 C C . ALA A 1 91 ? 2.148 5.364 -15.651 1.00 96.62 91 ALA A C 1
ATOM 676 O O . ALA A 1 91 ? 2.561 5.009 -16.761 1.00 96.62 91 ALA A O 1
ATOM 677 N N . SER A 1 92 ? 1.145 6.231 -15.507 1.00 93.88 92 SER A N 1
ATOM 678 C CA . SER A 1 92 ? 0.428 6.835 -16.635 1.00 93.88 92 SER A CA 1
ATOM 679 C C . SER A 1 92 ? 1.349 7.728 -17.472 1.00 93.88 92 SER A C 1
ATOM 681 O O . SER A 1 92 ? 1.358 7.643 -18.700 1.00 93.88 92 SER A O 1
ATOM 683 N N . SER A 1 93 ? 2.188 8.529 -16.812 1.00 92.50 93 SER A N 1
ATOM 684 C CA . SER A 1 93 ? 3.130 9.443 -17.471 1.00 92.50 93 SER A CA 1
ATOM 685 C C . SER A 1 93 ? 4.195 8.696 -18.283 1.00 92.50 93 SER A C 1
ATOM 687 O O . SER A 1 93 ? 4.480 9.069 -19.420 1.00 92.50 93 SER A O 1
ATOM 689 N N . GLN A 1 94 ? 4.740 7.597 -17.750 1.00 90.19 94 GLN A N 1
ATOM 690 C CA . GLN A 1 94 ? 5.672 6.745 -18.497 1.00 90.19 94 GLN A CA 1
ATOM 691 C C . GLN A 1 94 ? 5.024 6.092 -19.719 1.00 90.19 94 GLN A C 1
ATOM 693 O O . GLN A 1 94 ? 5.643 5.998 -20.780 1.00 90.19 94 GLN A O 1
ATOM 698 N N . SER A 1 95 ? 3.772 5.655 -19.582 1.00 81.69 95 SER A N 1
ATOM 699 C CA . SER A 1 95 ? 3.023 5.054 -20.687 1.00 81.69 95 SER A CA 1
ATOM 700 C C . SER A 1 95 ? 2.825 6.059 -21.828 1.00 81.69 95 SER A C 1
ATOM 702 O O . SER A 1 95 ? 3.047 5.724 -22.992 1.00 81.69 95 SER A O 1
ATOM 704 N N . ALA A 1 96 ? 2.501 7.314 -21.494 1.00 79.19 96 ALA A N 1
ATOM 705 C CA . ALA A 1 96 ? 2.384 8.401 -22.463 1.00 79.19 96 ALA A CA 1
ATOM 706 C C . ALA A 1 96 ? 3.728 8.741 -23.135 1.00 79.19 96 ALA A C 1
ATOM 708 O O . ALA A 1 96 ? 3.787 8.885 -24.355 1.00 79.19 96 ALA A O 1
ATOM 709 N N . ALA A 1 97 ? 4.823 8.808 -22.369 1.00 77.81 97 ALA A N 1
ATOM 710 C CA . ALA A 1 97 ? 6.157 9.059 -22.917 1.00 77.81 97 ALA A CA 1
ATOM 711 C C . ALA A 1 97 ? 6.598 7.965 -23.908 1.00 77.81 97 ALA A C 1
ATOM 713 O O . ALA A 1 97 ? 7.153 8.269 -24.964 1.00 77.81 97 ALA A O 1
ATOM 714 N N . LYS A 1 98 ? 6.298 6.694 -23.606 1.00 75.19 98 LYS A N 1
ATOM 715 C CA . LYS A 1 98 ? 6.603 5.560 -24.488 1.00 75.19 98 LYS A CA 1
ATOM 716 C C . LYS A 1 98 ? 5.816 5.611 -25.800 1.00 75.19 98 LYS A C 1
ATOM 718 O O . LYS A 1 98 ? 6.372 5.284 -26.844 1.00 75.19 98 LYS A O 1
ATOM 723 N N . ALA A 1 99 ? 4.555 6.044 -25.765 1.00 73.50 99 ALA A N 1
ATOM 724 C CA . ALA A 1 99 ? 3.744 6.205 -26.971 1.00 73.50 99 ALA A CA 1
ATOM 725 C C . ALA A 1 99 ? 4.328 7.277 -27.910 1.00 73.50 99 ALA A C 1
ATOM 727 O O . ALA A 1 99 ? 4.478 7.028 -29.107 1.00 73.50 99 ALA A O 1
ATOM 728 N N . SER A 1 100 ? 4.744 8.419 -27.356 1.00 70.88 100 SER A N 1
ATOM 729 C CA . SER A 1 100 ? 5.341 9.534 -28.107 1.00 70.88 100 SER A CA 1
ATOM 730 C C . SER A 1 100 ? 6.722 9.231 -28.699 1.00 70.88 100 SER A C 1
ATOM 732 O O . SER A 1 100 ? 7.156 9.922 -29.614 1.00 70.88 100 SER A O 1
ATOM 734 N N . ALA A 1 101 ? 7.418 8.206 -28.199 1.00 69.56 101 ALA A N 1
ATOM 735 C CA . ALA A 1 101 ? 8.728 7.791 -28.700 1.00 69.56 101 ALA A CA 1
ATOM 736 C C . ALA A 1 101 ? 8.658 6.869 -29.932 1.00 69.56 101 ALA A C 1
ATOM 738 O O . ALA A 1 101 ? 9.701 6.510 -30.477 1.00 69.56 101 ALA A O 1
ATOM 739 N N . THR A 1 102 ? 7.460 6.470 -30.376 1.00 66.31 102 THR A N 1
ATOM 740 C CA . THR A 1 102 ? 7.298 5.637 -31.576 1.00 66.31 102 THR A CA 1
ATOM 741 C C . THR A 1 102 ? 7.651 6.466 -32.818 1.00 66.31 102 THR A C 1
ATOM 743 O O . THR A 1 102 ? 6.946 7.436 -33.104 1.00 66.31 102 THR A O 1
ATOM 746 N N . PRO A 1 103 ? 8.714 6.127 -33.576 1.00 62.81 103 PRO A N 1
ATOM 747 C CA . PRO A 1 103 ? 9.055 6.846 -34.797 1.00 62.81 103 PRO A CA 1
ATOM 748 C C . PRO A 1 103 ? 7.926 6.695 -35.819 1.00 62.81 103 PRO A C 1
ATOM 750 O O . PRO A 1 103 ? 7.401 5.595 -36.005 1.00 62.81 103 PRO A O 1
ATOM 753 N N . ALA A 1 104 ? 7.562 7.787 -36.496 1.00 71.38 104 ALA A N 1
ATOM 754 C CA . ALA A 1 104 ? 6.643 7.717 -37.626 1.00 71.38 104 ALA A CA 1
ATOM 755 C C . ALA A 1 104 ? 7.199 6.734 -38.678 1.00 71.38 104 ALA A C 1
ATOM 757 O O . ALA A 1 104 ? 8.409 6.755 -38.932 1.00 71.38 104 ALA A O 1
ATOM 758 N N . PRO A 1 105 ? 6.360 5.868 -39.280 1.00 68.06 105 PRO A N 1
ATOM 759 C CA . PRO 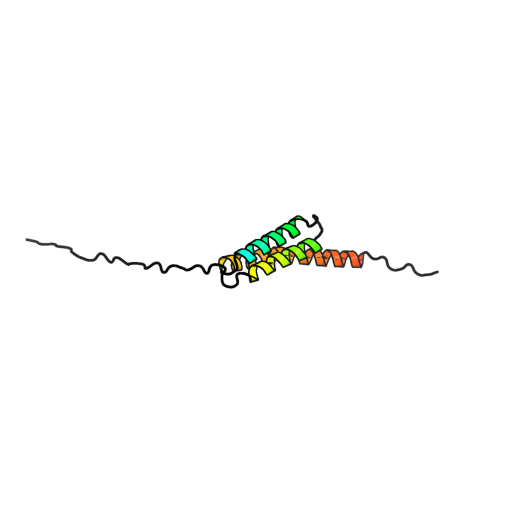A 1 105 ? 6.815 4.962 -40.326 1.00 68.06 105 PRO A CA 1
ATOM 760 C C . PRO A 1 105 ? 7.470 5.775 -41.445 1.00 68.06 105 PRO A C 1
ATOM 762 O O . PRO A 1 105 ? 6.899 6.758 -41.922 1.00 68.06 105 PRO A O 1
ATOM 765 N N . ALA A 1 106 ? 8.690 5.385 -41.825 1.00 72.12 106 ALA A N 1
ATOM 766 C CA . ALA A 1 106 ? 9.405 6.021 -42.923 1.00 72.12 106 ALA A CA 1
ATOM 767 C C . ALA A 1 106 ? 8.537 5.958 -44.196 1.00 72.12 106 ALA A C 1
ATOM 769 O O . ALA A 1 106 ? 7.957 4.900 -44.466 1.00 72.12 106 ALA A O 1
ATOM 770 N N . PRO A 1 107 ? 8.412 7.057 -44.963 1.00 65.44 107 PRO A N 1
ATOM 771 C CA . PRO A 1 107 ? 7.660 7.035 -46.210 1.00 65.44 107 PRO A CA 1
ATOM 772 C C . PRO A 1 107 ? 8.260 5.980 -47.149 1.00 65.44 107 PRO A C 1
ATOM 774 O O . PRO A 1 107 ? 9.477 5.926 -47.334 1.00 65.44 107 PRO A O 1
ATOM 777 N N . ALA A 1 108 ? 7.399 5.112 -47.683 1.00 69.12 108 ALA A N 1
ATOM 778 C CA . ALA A 1 108 ? 7.776 4.103 -48.667 1.00 69.12 108 ALA A CA 1
ATOM 779 C C . ALA A 1 108 ? 8.298 4.776 -49.958 1.00 69.12 108 ALA A C 1
ATOM 781 O O . ALA A 1 108 ? 7.836 5.878 -50.268 1.00 69.12 108 ALA A O 1
ATOM 782 N N . PRO A 1 109 ? 9.258 4.147 -50.667 1.00 68.00 109 PRO A N 1
ATOM 783 C CA . PRO A 1 109 ? 9.870 4.700 -51.876 1.00 68.00 109 PRO A CA 1
ATOM 784 C C . PRO A 1 109 ? 8.892 4.851 -53.045 1.00 68.00 109 PRO A C 1
ATOM 786 O O . PRO A 1 109 ? 7.927 4.055 -53.128 1.00 68.00 109 PRO A O 1
#

Foldseek 3Di:
DDDDDDDDDDPPPPPPPPPPPQPDQPQVVQLVVQLVVLVVQCVPADPLNLVSNLVSLVSNLCSLVSRPSHVVSVVVSVVSVVSNVVSVVSVVVVVVVVVVPDDDPDDDD